Protein AF-A0A920QU19-F1 (afdb_monomer_lite)

Foldseek 3Di:
DVPPPDDDDPVVCCVVVVDVDDDPPVCVVVVVVVVCVVLPPAAPVLSVLVVVLVVVLVPDDPVVNVVSVVVSCVVCCPDPSNVQVVVCVVVVHDGDYDD

pLDDT: mean 95.88, std 5.28, range [55.12, 98.44]

Secondary structure (DSSP, 8-state):
-TTT-----HHHHHHTTSSS----GGGHHHHHHHHHHHHT-S-HHHHHHHHHHHHHHTTS-HHHHHHHHHHHHHHHHHSHHHHHHHHHHHTTS------

Radius of gyration: 18.71 Å; chains: 1; bounding box: 40×22×43 Å

Structure (mmCIF, N/CA/C/O backbone):
data_AF-A0A920QU19-F1
#
_entry.id   AF-A0A920QU19-F1
#
loop_
_atom_site.group_PDB
_atom_site.id
_atom_site.type_symbol
_atom_site.label_atom_id
_atom_site.label_alt_id
_atom_site.label_comp_id
_atom_site.label_asym_id
_atom_site.label_entity_id
_atom_site.label_seq_id
_atom_site.pdbx_PDB_ins_code
_atom_site.Cartn_x
_atom_site.Cartn_y
_atom_site.Cartn_z
_atom_site.occupancy
_atom_site.B_iso_or_equiv
_atom_site.auth_seq_id
_atom_site.auth_comp_id
_atom_site.auth_asym_id
_atom_site.auth_atom_id
_atom_site.pdbx_PDB_model_num
ATOM 1 N N . MET A 1 1 ? 17.105 2.762 -19.230 1.00 79.19 1 MET A N 1
ATOM 2 C CA . MET A 1 1 ? 16.160 3.825 -18.794 1.00 79.19 1 MET A CA 1
ATOM 3 C C . MET A 1 1 ? 16.810 5.183 -18.513 1.00 79.19 1 MET A C 1
ATOM 5 O O . MET A 1 1 ? 16.750 6.006 -19.407 1.00 79.19 1 MET A O 1
ATOM 9 N N . LEU A 1 2 ? 17.416 5.475 -17.348 1.00 93.81 2 LEU A N 1
ATOM 10 C CA . LEU A 1 2 ? 17.791 6.874 -17.028 1.00 93.81 2 LEU A CA 1
ATOM 11 C C . LEU A 1 2 ? 18.989 7.415 -17.832 1.00 93.81 2 LEU A C 1
ATOM 13 O O . LEU A 1 2 ? 18.944 8.541 -18.310 1.00 93.81 2 LEU A O 1
ATOM 17 N N . LEU A 1 3 ? 20.046 6.613 -17.985 1.00 96.31 3 LEU A N 1
ATOM 18 C CA . LEU A 1 3 ? 21.242 7.004 -18.746 1.00 96.31 3 LEU A CA 1
ATOM 19 C C . LEU A 1 3 ? 21.212 6.503 -20.197 1.00 96.31 3 LEU A C 1
ATOM 21 O O . LEU A 1 3 ? 21.754 7.157 -21.079 1.00 96.31 3 LEU A O 1
ATOM 25 N N . THR A 1 4 ? 20.588 5.344 -20.441 1.00 96.31 4 THR A N 1
ATOM 26 C CA . THR A 1 4 ? 20.605 4.657 -21.746 1.00 96.31 4 THR A CA 1
ATOM 27 C C . THR A 1 4 ? 19.347 4.867 -22.586 1.00 96.31 4 THR A C 1
ATOM 29 O O . THR A 1 4 ? 19.377 4.650 -23.788 1.00 96.31 4 THR A O 1
ATOM 32 N N . GLY A 1 5 ? 18.222 5.252 -21.974 1.00 95.25 5 GLY A N 1
ATOM 33 C CA . GLY A 1 5 ? 16.933 5.342 -22.669 1.00 95.25 5 GLY A CA 1
ATOM 34 C C . GLY A 1 5 ? 16.249 4.004 -22.990 1.00 95.25 5 GLY A C 1
ATOM 35 O O . GLY A 1 5 ? 15.114 4.029 -23.449 1.00 95.25 5 GLY A O 1
ATOM 36 N N . ASP A 1 6 ? 16.873 2.853 -22.709 1.00 96.88 6 ASP A N 1
ATOM 37 C CA . ASP A 1 6 ? 16.287 1.543 -23.046 1.00 96.88 6 ASP A CA 1
ATOM 38 C C . ASP A 1 6 ? 14.916 1.331 -22.400 1.00 96.88 6 ASP A C 1
ATOM 40 O O . ASP A 1 6 ? 14.762 1.586 -21.200 1.00 96.88 6 ASP A O 1
ATOM 44 N N . SER A 1 7 ? 13.959 0.823 -23.178 1.00 96.62 7 SER A N 1
ATOM 45 C CA . SER A 1 7 ? 12.647 0.375 -22.707 1.00 96.62 7 SER A CA 1
ATOM 46 C C . SER A 1 7 ? 12.720 -1.002 -22.049 1.00 96.62 7 SER A C 1
ATOM 48 O O . SER A 1 7 ? 13.557 -1.824 -22.414 1.00 96.62 7 SER A O 1
ATOM 50 N N . ILE A 1 8 ? 11.781 -1.278 -21.147 1.00 97.62 8 ILE A N 1
ATOM 51 C CA . ILE A 1 8 ? 11.560 -2.606 -20.568 1.00 97.62 8 ILE A CA 1
ATOM 52 C C . ILE A 1 8 ? 10.157 -3.098 -20.920 1.00 97.62 8 ILE A C 1
ATOM 54 O O . ILE A 1 8 ? 9.242 -2.289 -21.087 1.00 97.62 8 ILE A O 1
ATOM 58 N N . ASP A 1 9 ? 9.990 -4.412 -21.033 1.00 97.75 9 ASP A N 1
ATOM 59 C CA . ASP A 1 9 ? 8.671 -5.022 -21.178 1.00 97.75 9 ASP A CA 1
ATOM 60 C C . ASP A 1 9 ? 7.969 -5.194 -19.816 1.00 97.75 9 ASP A C 1
ATOM 62 O O . ASP A 1 9 ? 8.534 -4.944 -18.746 1.00 97.75 9 ASP A O 1
ATOM 66 N N . ALA A 1 10 ? 6.696 -5.601 -19.852 1.00 98.06 10 ALA A N 1
ATOM 67 C CA . ALA A 1 10 ? 5.879 -5.745 -18.649 1.00 98.06 10 ALA A CA 1
ATOM 68 C C . ALA A 1 10 ? 6.403 -6.843 -17.705 1.00 98.06 10 ALA A C 1
ATOM 70 O O . ALA A 1 10 ? 6.322 -6.694 -16.488 1.00 98.06 10 ALA A O 1
ATOM 71 N N . HIS A 1 11 ? 6.964 -7.927 -18.247 1.00 98.12 11 HIS A N 1
ATOM 72 C CA . HIS A 1 11 ? 7.521 -9.014 -17.441 1.00 98.12 11 HIS A CA 1
ATOM 73 C C . HIS A 1 11 ? 8.773 -8.561 -16.685 1.00 98.12 11 HIS A C 1
ATOM 75 O O . HIS A 1 11 ? 8.855 -8.754 -15.476 1.00 98.12 11 HIS A O 1
ATOM 81 N N . THR A 1 12 ? 9.674 -7.839 -17.350 1.00 98.25 12 THR A N 1
ATOM 82 C CA . THR A 1 12 ? 10.840 -7.217 -16.712 1.00 98.25 12 THR A CA 1
ATOM 83 C C . THR A 1 12 ? 10.414 -6.227 -15.623 1.00 98.25 12 THR A C 1
ATOM 85 O O . THR A 1 12 ? 10.970 -6.228 -14.527 1.00 98.25 12 THR A O 1
ATOM 88 N N . ALA A 1 13 ? 9.390 -5.402 -15.880 1.00 98.12 13 ALA A N 1
ATOM 89 C CA . ALA A 1 13 ? 8.867 -4.461 -14.886 1.00 98.12 13 ALA A CA 1
ATOM 90 C C . ALA A 1 13 ? 8.281 -5.160 -13.644 1.00 98.12 13 ALA A C 1
ATOM 92 O O . ALA A 1 13 ? 8.411 -4.643 -12.532 1.00 98.12 13 ALA A O 1
ATOM 93 N N . LEU A 1 14 ? 7.642 -6.322 -13.819 1.00 98.31 14 LEU A N 1
ATOM 94 C CA . LEU A 1 14 ? 7.155 -7.149 -12.715 1.00 98.31 14 LEU A CA 1
ATOM 95 C C . LEU A 1 14 ? 8.316 -7.725 -11.902 1.00 98.31 14 LEU A C 1
ATOM 97 O O . LEU A 1 14 ? 8.311 -7.603 -10.678 1.00 98.31 14 LEU A O 1
ATOM 101 N N . ASP A 1 15 ? 9.317 -8.293 -12.572 1.00 98.25 15 ASP A N 1
ATOM 102 C CA . ASP A 1 15 ? 10.482 -8.902 -11.921 1.00 98.25 15 ASP A CA 1
ATOM 103 C C . ASP A 1 15 ? 11.282 -7.881 -11.100 1.00 98.25 15 ASP A C 1
ATOM 105 O O . ASP A 1 15 ? 11.826 -8.205 -10.045 1.00 98.25 15 ASP A O 1
ATOM 109 N N . TRP A 1 16 ? 11.319 -6.621 -11.543 1.00 97.56 16 TRP A N 1
ATOM 110 C CA . TRP A 1 16 ? 11.964 -5.523 -10.815 1.00 97.56 16 TRP A CA 1
ATOM 111 C C . TRP A 1 16 ? 11.093 -4.923 -9.701 1.00 97.56 16 TRP A C 1
ATOM 113 O O . TRP A 1 16 ? 11.553 -4.048 -8.968 1.00 97.56 16 TRP A O 1
ATOM 123 N N . GLY A 1 17 ? 9.837 -5.358 -9.570 1.00 97.38 17 GLY A N 1
ATOM 124 C CA . GLY A 1 17 ? 8.896 -4.854 -8.569 1.00 97.38 17 GLY A CA 1
ATOM 125 C C . GLY A 1 17 ? 8.298 -3.478 -8.883 1.00 97.38 17 GLY A C 1
ATOM 126 O O . GLY A 1 17 ? 7.727 -2.850 -7.993 1.00 97.38 17 GLY A O 1
ATOM 127 N N . LEU A 1 18 ? 8.400 -3.000 -10.129 1.00 97.62 18 LEU A N 1
ATOM 128 C CA . LEU A 1 18 ? 7.815 -1.724 -10.558 1.00 97.62 18 LEU A CA 1
ATOM 129 C C . LEU A 1 18 ? 6.287 -1.811 -10.702 1.00 97.62 18 LEU A C 1
ATOM 131 O O . LEU A 1 18 ? 5.579 -0.839 -10.443 1.00 97.62 18 LEU A O 1
ATOM 135 N N . ILE A 1 19 ? 5.778 -2.978 -11.104 1.00 97.38 19 ILE A N 1
ATOM 136 C CA . ILE A 1 19 ? 4.343 -3.273 -11.201 1.00 97.38 19 ILE A CA 1
ATOM 137 C C . ILE A 1 19 ? 4.004 -4.544 -10.422 1.00 97.38 19 ILE A C 1
ATOM 139 O O . ILE A 1 19 ? 4.851 -5.402 -10.201 1.00 97.38 19 ILE A O 1
ATOM 143 N N . ASN A 1 20 ? 2.746 -4.685 -9.999 1.00 96.06 20 ASN A N 1
ATOM 144 C CA . ASN A 1 20 ? 2.336 -5.797 -9.133 1.00 96.06 20 ASN A CA 1
ATOM 145 C C . ASN A 1 20 ? 1.903 -7.067 -9.886 1.00 96.06 20 ASN A C 1
ATOM 147 O O . ASN A 1 20 ? 1.811 -8.128 -9.266 1.00 96.06 20 ASN A O 1
ATOM 151 N N . ARG A 1 21 ? 1.544 -6.965 -11.174 1.00 96.88 21 ARG A N 1
ATOM 152 C CA . ARG A 1 21 ? 1.019 -8.082 -11.978 1.00 96.88 21 ARG A CA 1
ATOM 153 C C . ARG A 1 21 ? 1.083 -7.776 -13.478 1.00 96.88 21 ARG A C 1
ATOM 155 O O . ARG A 1 21 ? 0.921 -6.624 -13.865 1.00 96.88 21 ARG A O 1
ATOM 162 N N . VAL A 1 22 ? 1.235 -8.819 -14.294 1.00 98.25 22 VAL A N 1
ATOM 163 C CA . VAL A 1 22 ? 1.088 -8.786 -15.760 1.00 98.25 22 VAL A CA 1
ATOM 164 C C . VAL A 1 22 ? -0.067 -9.700 -16.151 1.00 98.25 22 VAL A C 1
ATOM 166 O O . VAL A 1 22 ? -0.123 -10.839 -15.689 1.00 98.25 22 VAL A O 1
ATOM 169 N N . VAL A 1 23 ? -0.986 -9.197 -16.973 1.00 98.25 23 VAL A N 1
ATOM 170 C CA . VAL A 1 23 ? -2.164 -9.916 -17.488 1.00 98.25 23 VAL A CA 1
ATOM 171 C C . VAL A 1 23 ? -2.395 -9.546 -18.957 1.00 98.25 23 VAL A C 1
ATOM 173 O O . VAL A 1 23 ? -1.820 -8.550 -19.406 1.00 98.25 23 VAL A O 1
ATOM 176 N N . PRO A 1 24 ? -3.205 -10.309 -19.719 1.00 98.38 24 PRO A N 1
ATOM 177 C CA . PRO A 1 24 ? -3.639 -9.884 -21.047 1.00 98.38 24 PRO A CA 1
ATOM 178 C C . PRO A 1 24 ? -4.275 -8.491 -21.010 1.00 98.38 24 PRO A C 1
ATOM 180 O O . PRO A 1 24 ? -4.954 -8.137 -20.047 1.00 98.38 24 PRO A O 1
ATOM 183 N N . ASP A 1 25 ? -4.088 -7.712 -22.076 1.00 97.75 25 ASP A N 1
ATOM 184 C CA . ASP A 1 25 ? -4.579 -6.329 -22.159 1.00 97.75 25 ASP A CA 1
ATOM 185 C C . ASP A 1 25 ? -6.097 -6.222 -21.907 1.00 97.75 25 ASP A C 1
ATOM 187 O O . ASP A 1 25 ? -6.558 -5.348 -21.169 1.00 97.75 25 ASP A O 1
ATOM 191 N N . SER A 1 26 ? -6.867 -7.199 -22.403 1.00 98.44 26 SER A N 1
ATOM 192 C CA . SER A 1 26 ? -8.317 -7.308 -22.184 1.00 98.44 26 SER A CA 1
ATOM 193 C C . SER A 1 26 ? -8.726 -7.398 -20.711 1.00 98.44 26 SER A C 1
ATOM 195 O O . SER A 1 26 ? -9.851 -7.038 -20.360 1.00 98.44 26 SER A O 1
ATOM 197 N N . ASP A 1 27 ? -7.822 -7.853 -19.842 1.00 98.44 27 ASP A N 1
ATOM 198 C CA . ASP A 1 27 ? -8.129 -8.223 -18.461 1.00 98.44 27 ASP A CA 1
ATOM 199 C C . ASP A 1 27 ? -7.662 -7.160 -17.457 1.00 98.44 27 ASP A C 1
ATOM 201 O O . ASP A 1 27 ? -8.063 -7.195 -16.291 1.00 98.44 27 ASP A O 1
ATOM 205 N N . VAL A 1 28 ? -6.878 -6.164 -17.895 1.00 97.81 28 VAL A N 1
ATOM 206 C CA . VAL A 1 28 ? -6.292 -5.115 -17.035 1.00 97.81 28 VAL A CA 1
ATOM 207 C C . VAL A 1 28 ? -7.349 -4.436 -16.167 1.00 97.81 28 VAL A C 1
ATOM 209 O O . VAL A 1 28 ? -7.143 -4.237 -14.968 1.00 97.81 28 VAL A O 1
ATOM 212 N N . SER A 1 29 ? -8.510 -4.114 -16.741 1.00 98.25 29 SER A N 1
ATOM 213 C CA . SER A 1 29 ? -9.601 -3.462 -16.007 1.00 98.25 29 SER A CA 1
ATOM 214 C C . SER A 1 29 ? -10.218 -4.374 -14.942 1.00 98.25 29 SER A C 1
ATOM 216 O O . SER A 1 29 ? -10.494 -3.928 -13.825 1.00 98.25 29 SER A O 1
ATOM 218 N N . ALA A 1 30 ? -10.426 -5.653 -15.264 1.00 98.38 30 ALA A N 1
ATOM 219 C CA . ALA A 1 30 ? -10.996 -6.623 -14.333 1.00 98.38 30 ALA A CA 1
ATOM 220 C C . ALA A 1 30 ? -10.038 -6.895 -13.165 1.00 98.38 30 ALA A C 1
ATOM 222 O O . ALA A 1 30 ? -10.440 -6.853 -12.001 1.00 98.38 30 ALA A O 1
ATOM 223 N N . GLU A 1 31 ? -8.758 -7.081 -13.468 1.00 98.12 31 GLU A N 1
ATOM 224 C CA . GLU A 1 31 ? -7.707 -7.373 -12.493 1.00 98.12 31 GLU A CA 1
ATOM 225 C C . GLU A 1 31 ? -7.396 -6.177 -11.593 1.00 98.12 31 GLU A C 1
ATOM 227 O O . GLU A 1 31 ? -7.240 -6.330 -10.378 1.00 98.12 31 GLU A O 1
ATOM 232 N N . THR A 1 32 ? -7.404 -4.965 -12.155 1.00 97.88 32 THR A N 1
ATOM 233 C CA . THR A 1 32 ? -7.295 -3.724 -11.377 1.00 97.88 32 THR A CA 1
ATOM 234 C C . THR A 1 32 ? -8.458 -3.596 -10.400 1.00 97.88 32 THR A C 1
ATOM 236 O O . THR A 1 32 ? -8.249 -3.307 -9.220 1.00 97.88 32 THR A O 1
ATOM 239 N N . ARG A 1 33 ? -9.692 -3.866 -10.843 1.00 98.25 33 ARG A N 1
ATOM 240 C CA . ARG A 1 33 ? -10.864 -3.823 -9.961 1.00 98.25 33 ARG A CA 1
ATOM 241 C C . ARG A 1 33 ? -10.791 -4.885 -8.865 1.00 98.25 33 ARG A C 1
ATOM 243 O O . ARG A 1 33 ? -11.008 -4.549 -7.706 1.00 98.25 33 ARG A O 1
ATOM 250 N N . ALA A 1 34 ? -10.386 -6.112 -9.185 1.00 98.00 34 ALA A N 1
ATOM 251 C CA . ALA A 1 34 ? -10.178 -7.168 -8.193 1.00 98.00 34 ALA A CA 1
ATOM 252 C C . ALA A 1 34 ? -9.061 -6.827 -7.184 1.00 98.00 34 ALA A C 1
ATOM 254 O O . ALA A 1 34 ? -9.122 -7.201 -6.008 1.00 98.00 34 ALA A O 1
ATOM 255 N N . LEU A 1 35 ? -8.012 -6.113 -7.607 1.00 97.19 35 LEU A N 1
ATOM 256 C CA . LEU A 1 35 ? -7.003 -5.574 -6.695 1.00 97.19 35 LEU A CA 1
ATOM 257 C C . LEU A 1 35 ? -7.607 -4.517 -5.770 1.00 97.19 35 LEU A C 1
ATOM 259 O O . LEU A 1 35 ? -7.432 -4.624 -4.558 1.00 97.19 35 LEU A O 1
ATOM 263 N N . LEU A 1 36 ? -8.331 -3.540 -6.318 1.00 96.56 36 LEU A N 1
ATOM 264 C CA . LEU A 1 36 ? -8.956 -2.472 -5.540 1.00 96.56 36 LEU A CA 1
ATOM 265 C C . LEU A 1 36 ? -9.956 -3.028 -4.531 1.00 96.56 36 LEU A C 1
ATOM 267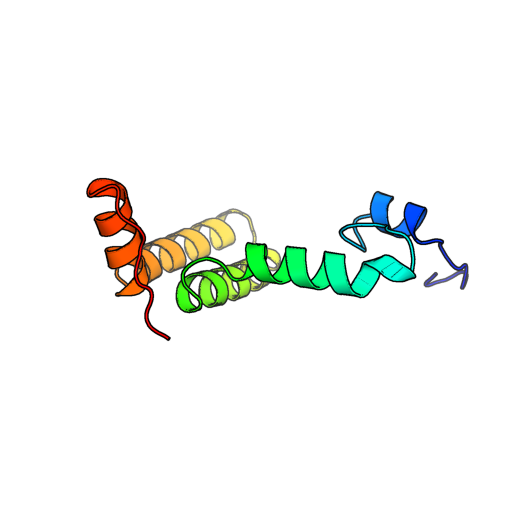 O O . LEU A 1 36 ? -9.857 -2.688 -3.359 1.00 96.56 36 LEU A O 1
ATOM 271 N N . GLU A 1 37 ? -10.839 -3.938 -4.945 1.00 96.25 37 GLU A 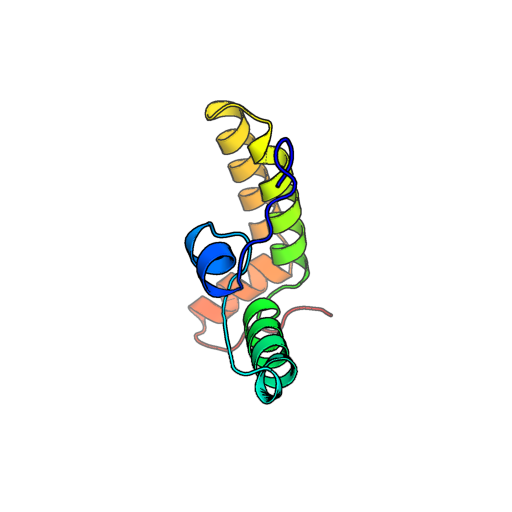N 1
ATOM 272 C CA . GLU A 1 37 ? -11.803 -4.604 -4.064 1.00 96.25 37 GLU A CA 1
ATOM 273 C C . GLU A 1 37 ? -11.118 -5.258 -2.865 1.00 96.25 37 GLU A C 1
ATOM 275 O O . GLU A 1 37 ? -11.620 -5.151 -1.754 1.00 96.25 37 GLU A O 1
ATOM 280 N N . ARG A 1 38 ? -9.954 -5.898 -3.050 1.00 95.44 38 ARG A N 1
ATOM 281 C CA . ARG A 1 38 ? -9.176 -6.489 -1.947 1.00 95.44 38 ARG A CA 1
ATOM 282 C C . ARG A 1 38 ? -8.449 -5.435 -1.117 1.00 95.44 38 ARG A C 1
ATOM 284 O O . ARG A 1 38 ? -8.429 -5.542 0.111 1.00 95.44 38 ARG A O 1
ATOM 291 N N . ALA A 1 39 ? -7.834 -4.457 -1.777 1.00 94.12 39 ALA A N 1
ATOM 292 C CA . ALA A 1 39 ? -6.997 -3.434 -1.161 1.00 94.12 39 ALA A CA 1
ATOM 293 C C . ALA A 1 39 ? -7.808 -2.453 -0.308 1.00 94.12 39 ALA A C 1
ATOM 295 O O . ALA A 1 39 ? -7.290 -1.957 0.692 1.00 94.12 39 ALA A O 1
ATOM 296 N N . THR A 1 40 ? -9.074 -2.209 -0.652 1.00 92.88 40 THR A N 1
ATOM 297 C CA . THR A 1 40 ? -9.967 -1.293 0.070 1.00 92.88 40 THR A CA 1
ATOM 298 C C . THR A 1 40 ? -10.791 -1.968 1.164 1.00 92.88 40 THR A C 1
ATOM 300 O O . THR A 1 40 ? -11.423 -1.256 1.936 1.00 92.88 40 THR A O 1
ATOM 303 N N . ARG A 1 41 ? -10.741 -3.302 1.325 1.00 92.19 41 ARG A N 1
ATOM 304 C CA . ARG A 1 41 ? -11.395 -3.975 2.468 1.00 92.19 41 ARG A CA 1
ATOM 305 C C . ARG A 1 41 ? -10.810 -3.506 3.790 1.00 92.19 41 ARG A C 1
ATOM 307 O O . ARG A 1 41 ? -9.589 -3.534 3.957 1.00 92.19 41 ARG A O 1
ATOM 314 N N . GLY A 1 42 ? -11.673 -3.208 4.749 1.00 92.44 42 GLY A N 1
ATOM 315 C CA . GLY A 1 42 ? -11.279 -2.780 6.085 1.00 92.44 42 GLY A CA 1
ATOM 316 C C . GLY A 1 42 ? -11.410 -1.273 6.280 1.00 92.44 42 GLY A C 1
ATOM 317 O O . GLY A 1 42 ? -11.954 -0.574 5.430 1.00 92.44 42 GLY A O 1
ATOM 318 N N . SER A 1 43 ? -10.876 -0.778 7.393 1.00 94.81 43 SER A N 1
ATOM 319 C CA . SER A 1 43 ? -10.900 0.645 7.721 1.00 94.81 43 SER A CA 1
ATOM 320 C C . SER A 1 43 ? -10.136 1.493 6.696 1.00 94.81 43 SER A C 1
ATOM 322 O O . SER A 1 43 ? -8.937 1.289 6.454 1.00 94.81 43 SER A O 1
ATOM 324 N N . ARG A 1 44 ? -10.820 2.498 6.132 1.00 94.69 44 ARG A N 1
ATOM 325 C CA . ARG A 1 44 ? -10.191 3.556 5.326 1.00 94.69 44 ARG A CA 1
ATOM 326 C C . ARG A 1 44 ? -9.206 4.360 6.174 1.00 94.69 44 ARG A C 1
ATOM 328 O O . ARG A 1 44 ? -8.105 4.647 5.703 1.00 94.69 44 ARG A O 1
ATOM 335 N N . TYR A 1 45 ? -9.588 4.688 7.409 1.00 94.31 45 TYR A N 1
ATOM 336 C CA . TYR A 1 45 ? -8.769 5.449 8.349 1.00 94.31 45 TYR A CA 1
ATOM 337 C C . TYR A 1 45 ? -7.449 4.728 8.662 1.00 94.31 45 TYR A C 1
ATOM 339 O O . TYR A 1 45 ? -6.377 5.291 8.429 1.00 94.31 45 TYR A O 1
ATOM 347 N N . SER A 1 46 ? -7.499 3.456 9.079 1.00 93.69 46 SER A N 1
ATOM 348 C CA . SER A 1 46 ? -6.301 2.671 9.407 1.00 93.69 46 SER A CA 1
ATOM 349 C C . SER A 1 46 ? -5.370 2.517 8.204 1.00 93.69 46 SER A C 1
ATOM 351 O O . SER A 1 46 ? -4.158 2.667 8.344 1.00 93.69 46 SER A O 1
ATOM 353 N N . LYS A 1 47 ? -5.909 2.282 6.998 1.00 94.81 47 LYS A N 1
ATOM 354 C CA . LYS A 1 47 ? -5.093 2.225 5.770 1.00 94.81 47 LYS A CA 1
ATOM 355 C C . LYS A 1 47 ? -4.442 3.565 5.445 1.00 94.81 47 LYS A C 1
ATOM 357 O O . LYS A 1 47 ? -3.282 3.588 5.042 1.00 94.81 47 LYS A O 1
ATOM 362 N N . GLY A 1 48 ? -5.175 4.667 5.607 1.00 95.62 48 GLY A N 1
ATOM 363 C CA . GLY A 1 48 ? -4.656 6.017 5.395 1.00 95.62 48 GLY A CA 1
ATOM 364 C C . GLY A 1 48 ? -3.483 6.323 6.324 1.00 95.62 48 GLY A C 1
ATOM 365 O O . GLY A 1 48 ? -2.405 6.681 5.849 1.00 95.62 48 GLY A O 1
ATOM 366 N N . LYS A 1 49 ? -3.665 6.093 7.630 1.00 96.31 49 LYS A N 1
ATOM 367 C CA . LYS A 1 49 ? -2.615 6.261 8.647 1.00 96.31 49 LYS A CA 1
ATOM 368 C C . LYS A 1 49 ? -1.416 5.350 8.381 1.00 96.31 49 LYS A C 1
ATOM 370 O O . LYS A 1 49 ? -0.287 5.828 8.376 1.00 96.31 49 LYS A O 1
ATOM 375 N N . GLY A 1 50 ? -1.655 4.075 8.071 1.00 96.06 50 GLY A N 1
ATOM 376 C CA . GLY A 1 50 ? -0.597 3.118 7.741 1.00 96.06 50 GLY A CA 1
ATOM 377 C C . GLY A 1 50 ? 0.216 3.527 6.511 1.00 96.06 50 GLY A C 1
ATOM 378 O O . GLY A 1 50 ? 1.440 3.488 6.547 1.00 96.06 50 GLY A O 1
ATOM 379 N N . LYS A 1 51 ? -0.437 3.998 5.438 1.00 96.81 51 LYS A N 1
ATOM 380 C CA . LYS A 1 51 ? 0.258 4.482 4.233 1.00 96.81 51 LYS A CA 1
ATOM 381 C C . LYS A 1 51 ? 1.108 5.722 4.523 1.00 96.81 51 LYS A C 1
ATOM 383 O O . LYS A 1 51 ? 2.226 5.809 4.032 1.00 96.81 51 LYS A O 1
ATOM 388 N N . GLN A 1 52 ? 0.607 6.669 5.316 1.00 97.62 52 GLN A N 1
ATOM 389 C CA . GLN A 1 52 ? 1.381 7.851 5.719 1.00 97.62 52 GLN A CA 1
ATOM 390 C C . GLN A 1 52 ? 2.599 7.469 6.570 1.00 97.62 52 GLN A C 1
ATOM 392 O O . GLN A 1 52 ? 3.695 7.969 6.327 1.00 97.62 52 GLN A O 1
ATOM 397 N N . ALA A 1 53 ? 2.415 6.557 7.528 1.00 97.38 53 ALA A N 1
ATOM 398 C CA . ALA A 1 53 ? 3.495 6.048 8.366 1.00 97.38 53 ALA A CA 1
ATOM 399 C C . ALA A 1 53 ? 4.556 5.308 7.542 1.00 97.38 53 ALA A C 1
ATOM 401 O O . ALA A 1 53 ? 5.740 5.538 7.763 1.00 97.38 53 ALA A O 1
ATOM 402 N N . LEU A 1 54 ? 4.134 4.501 6.557 1.00 96.31 54 LEU A N 1
ATOM 403 C CA . LEU A 1 54 ? 5.018 3.804 5.619 1.00 96.31 54 LEU A CA 1
ATOM 404 C C . LEU A 1 54 ? 5.989 4.772 4.941 1.00 96.31 54 LEU A C 1
ATOM 406 O O . LEU A 1 54 ? 7.199 4.627 5.065 1.00 96.31 54 LEU A O 1
ATOM 410 N N . TYR A 1 55 ? 5.459 5.797 4.270 1.00 97.50 55 TYR A N 1
ATOM 411 C CA . TYR A 1 55 ? 6.313 6.757 3.570 1.00 97.50 55 TYR A CA 1
ATOM 412 C C . TYR A 1 55 ? 7.219 7.535 4.519 1.00 97.50 55 TYR A C 1
ATOM 414 O O . TYR A 1 55 ? 8.379 7.747 4.198 1.00 97.50 55 TYR A O 1
ATOM 422 N N . ARG A 1 56 ? 6.722 7.926 5.698 1.00 97.19 56 ARG A N 1
ATOM 423 C CA . ARG A 1 56 ? 7.532 8.679 6.658 1.00 97.19 56 ARG A CA 1
ATOM 424 C C . ARG A 1 56 ? 8.645 7.834 7.277 1.00 97.19 56 ARG A C 1
ATOM 426 O O . ARG A 1 56 ? 9.729 8.358 7.498 1.00 97.19 56 ARG A O 1
ATOM 433 N N . HIS A 1 57 ? 8.403 6.556 7.571 1.00 95.50 57 HIS A N 1
ATOM 434 C CA . HIS A 1 57 ? 9.425 5.717 8.198 1.00 95.50 57 HIS A CA 1
ATOM 435 C C . HIS A 1 57 ? 10.561 5.351 7.235 1.00 95.50 57 HIS A C 1
ATOM 437 O O . HIS A 1 57 ?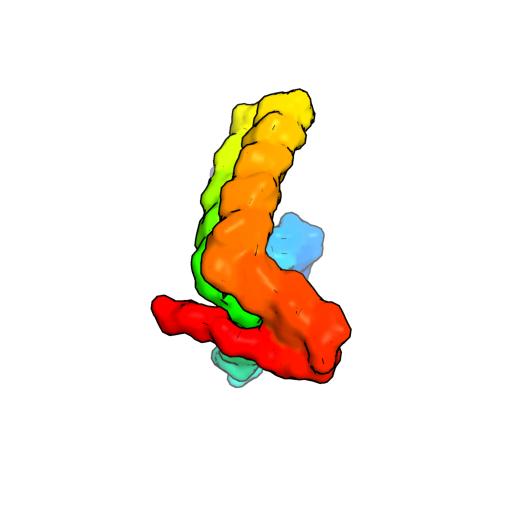 11.625 4.958 7.696 1.00 95.50 57 HIS A O 1
ATOM 443 N N . MET A 1 58 ? 10.346 5.427 5.912 1.00 96.19 58 MET A N 1
ATOM 444 C CA . MET A 1 58 ? 11.384 5.136 4.911 1.00 96.19 58 MET A CA 1
ATOM 445 C C . MET A 1 58 ? 12.543 6.141 4.953 1.00 96.19 58 MET A C 1
ATOM 447 O O . MET A 1 58 ? 13.645 5.797 4.534 1.00 96.19 58 MET A O 1
ATOM 451 N N . ASP A 1 59 ? 12.302 7.339 5.490 1.00 96.94 59 ASP A N 1
ATOM 452 C CA . ASP A 1 59 ? 13.300 8.402 5.644 1.00 96.94 59 ASP A CA 1
ATOM 453 C C . ASP A 1 59 ? 13.993 8.387 7.023 1.00 96.94 59 ASP A C 1
ATOM 455 O O . ASP A 1 59 ? 14.805 9.265 7.320 1.00 96.94 59 ASP A O 1
ATOM 459 N N . LEU A 1 60 ? 13.657 7.426 7.893 1.00 97.69 60 LEU A N 1
ATOM 460 C CA . LEU A 1 60 ? 14.180 7.325 9.257 1.00 97.69 60 LEU A CA 1
ATOM 461 C C . LEU A 1 60 ? 15.193 6.186 9.392 1.00 97.69 60 LEU A C 1
ATOM 463 O O . LEU A 1 60 ? 15.200 5.228 8.618 1.00 97.69 60 LEU A O 1
ATOM 467 N N . ASP A 1 61 ? 16.034 6.277 10.422 1.00 98.19 61 ASP A N 1
ATOM 468 C CA . ASP A 1 61 ? 16.804 5.126 10.875 1.00 98.19 61 ASP A CA 1
ATOM 469 C C . ASP A 1 61 ? 15.894 4.094 11.561 1.00 98.19 61 ASP A C 1
ATOM 471 O O . ASP A 1 61 ? 14.720 4.341 11.848 1.00 98.19 61 ASP A O 1
ATOM 475 N N . THR A 1 62 ? 16.431 2.903 11.822 1.00 97.69 62 THR A N 1
ATOM 476 C CA . THR A 1 62 ? 15.651 1.802 12.398 1.00 97.69 62 THR A CA 1
ATOM 477 C C . THR A 1 62 ? 14.985 2.193 13.718 1.00 97.69 62 THR A C 1
ATOM 479 O O . THR A 1 62 ? 13.825 1.851 13.928 1.00 97.69 62 THR A O 1
ATOM 482 N N . ALA A 1 63 ? 15.689 2.912 14.599 1.00 98.12 63 ALA A N 1
ATOM 483 C CA . ALA A 1 63 ? 15.152 3.313 15.896 1.00 98.12 63 ALA A CA 1
ATOM 484 C C . ALA A 1 63 ? 13.974 4.287 15.736 1.00 98.12 63 ALA A C 1
ATOM 486 O O . ALA A 1 63 ? 12.878 3.999 16.216 1.00 98.12 63 ALA A O 1
ATOM 487 N N . GLY A 1 64 ? 14.151 5.367 14.968 1.00 98.19 64 GLY A N 1
ATOM 488 C CA . GLY A 1 64 ? 13.087 6.336 14.712 1.00 98.19 64 GLY A CA 1
ATOM 489 C C . GLY A 1 64 ? 11.903 5.743 13.945 1.00 98.19 64 GLY A C 1
ATOM 490 O O . GLY A 1 64 ? 10.756 6.121 14.187 1.00 98.19 64 GLY A O 1
ATOM 491 N N . ALA A 1 65 ? 12.149 4.781 13.051 1.00 98.00 65 ALA A N 1
ATOM 492 C CA . ALA A 1 65 ? 11.090 4.046 12.366 1.00 98.00 65 ALA A CA 1
ATOM 493 C C . ALA A 1 65 ? 10.233 3.224 13.345 1.00 98.00 65 ALA A C 1
ATOM 495 O O . ALA A 1 65 ? 9.006 3.220 13.215 1.00 98.00 65 ALA A O 1
ATOM 496 N N . TYR A 1 66 ? 10.847 2.562 14.333 1.00 97.62 66 TYR A N 1
ATOM 497 C CA . TYR A 1 66 ? 10.119 1.820 15.369 1.00 97.62 66 TYR A CA 1
ATOM 498 C C . TYR A 1 66 ? 9.362 2.734 16.332 1.00 97.62 66 TYR A C 1
ATOM 500 O O . TYR A 1 66 ? 8.221 2.413 16.673 1.00 97.62 66 TYR A O 1
ATOM 508 N N . ASP A 1 67 ? 9.944 3.868 16.724 1.00 98.12 67 ASP A N 1
ATOM 509 C CA . ASP A 1 67 ? 9.261 4.863 17.560 1.00 98.12 67 ASP A CA 1
ATOM 510 C C . ASP A 1 67 ? 7.996 5.372 16.850 1.00 98.12 67 ASP A C 1
ATOM 512 O O . ASP A 1 67 ? 6.887 5.268 17.377 1.00 98.12 67 ASP A O 1
ATOM 516 N N . LEU A 1 68 ? 8.132 5.798 15.586 1.00 98.06 68 LEU A N 1
ATOM 517 C CA . LEU A 1 68 ? 7.004 6.238 14.763 1.00 98.06 68 LEU A CA 1
ATOM 518 C C . LEU A 1 68 ? 5.942 5.143 14.594 1.00 98.06 68 LEU A C 1
ATOM 520 O O . LEU A 1 68 ? 4.744 5.420 14.690 1.00 98.06 68 LEU A O 1
ATOM 524 N N . ALA A 1 69 ? 6.357 3.908 14.300 1.00 96.81 69 ALA A N 1
ATOM 525 C CA . ALA A 1 69 ? 5.430 2.797 14.112 1.00 96.81 69 ALA A CA 1
ATOM 526 C C . ALA A 1 69 ? 4.648 2.496 15.397 1.00 96.81 69 ALA A C 1
ATOM 528 O O . ALA A 1 69 ? 3.435 2.288 15.334 1.00 96.81 69 ALA A O 1
ATOM 529 N N . THR A 1 70 ? 5.318 2.526 16.552 1.00 97.62 70 THR A N 1
ATOM 530 C CA . THR A 1 70 ? 4.703 2.295 17.865 1.00 97.62 70 THR A CA 1
ATOM 531 C C . THR A 1 70 ? 3.649 3.353 18.170 1.00 97.62 70 THR A C 1
ATOM 533 O O . THR A 1 70 ? 2.520 2.998 18.512 1.00 97.62 70 THR A O 1
ATOM 536 N N . ASP A 1 71 ? 3.968 4.631 17.961 1.00 97.44 71 ASP A N 1
ATOM 537 C CA . ASP A 1 71 ? 3.030 5.737 18.182 1.00 97.44 71 ASP A CA 1
ATOM 538 C C . ASP A 1 71 ? 1.795 5.625 17.282 1.00 97.44 71 ASP A C 1
ATOM 540 O O . ASP A 1 71 ? 0.657 5.727 17.747 1.00 97.44 71 ASP A O 1
ATOM 544 N N . VAL A 1 72 ? 1.997 5.351 15.988 1.00 97.56 72 VAL A N 1
ATOM 545 C CA . VAL A 1 72 ? 0.891 5.198 15.031 1.00 97.56 72 VAL A CA 1
ATOM 546 C C . VAL A 1 72 ? 0.031 3.983 15.376 1.00 97.56 72 VAL A C 1
ATOM 548 O O . VAL A 1 72 ? -1.197 4.059 15.285 1.00 97.56 72 VAL A O 1
ATOM 551 N N . MET A 1 73 ? 0.633 2.863 15.780 1.00 95.62 73 MET A N 1
ATOM 552 C CA . MET A 1 73 ? -0.108 1.678 16.221 1.00 95.62 73 MET A CA 1
ATOM 553 C C . MET A 1 73 ? -0.915 1.962 17.490 1.00 95.62 73 MET A C 1
ATOM 555 O O . MET A 1 73 ? -2.097 1.618 17.541 1.00 95.62 73 MET A O 1
ATOM 559 N N . ALA A 1 74 ? -0.320 2.627 18.482 1.00 96.75 74 ALA A N 1
ATOM 560 C CA . ALA A 1 74 ? -1.006 3.010 19.711 1.00 96.75 74 ALA A CA 1
ATOM 561 C C . ALA A 1 74 ? -2.205 3.921 19.407 1.00 96.75 74 ALA A C 1
ATOM 563 O O . ALA A 1 74 ? -3.327 3.591 19.791 1.00 96.75 74 ALA A O 1
ATOM 564 N N . GLU A 1 75 ? -2.010 4.993 18.634 1.00 96.00 75 GLU A N 1
ATOM 565 C CA . GLU A 1 75 ? -3.077 5.917 18.225 1.00 96.00 75 GLU A CA 1
ATOM 566 C C . GLU A 1 75 ? -4.196 5.192 17.461 1.00 96.00 75 GLU A C 1
ATOM 568 O O . GLU A 1 75 ? -5.373 5.290 17.812 1.00 96.00 75 GLU A O 1
ATOM 573 N N . THR A 1 76 ? -3.844 4.421 16.427 1.00 95.62 76 THR A N 1
ATOM 574 C CA . THR A 1 76 ? -4.841 3.743 15.585 1.00 95.62 76 THR A CA 1
ATOM 575 C C . THR A 1 76 ? -5.601 2.656 16.338 1.00 95.62 76 THR A C 1
ATOM 577 O O . THR A 1 76 ? -6.789 2.474 16.067 1.00 95.62 76 THR A O 1
ATOM 580 N N . SER A 1 77 ? -4.985 1.996 17.326 1.00 95.31 77 SER A N 1
ATOM 581 C CA . SER A 1 77 ? -5.669 1.021 18.187 1.00 95.31 77 SER A CA 1
ATOM 582 C C . SER A 1 77 ? -6.794 1.643 19.016 1.00 95.31 77 SER A C 1
ATOM 584 O O . SER A 1 77 ? -7.793 0.978 19.275 1.00 95.31 77 SER A O 1
ATOM 586 N N . GLN A 1 78 ? -6.664 2.917 19.401 1.00 96.25 78 GLN A N 1
ATOM 587 C CA . GLN A 1 78 ? -7.659 3.636 20.204 1.00 96.25 78 GLN A CA 1
ATOM 588 C C . GLN A 1 78 ? -8.734 4.326 19.350 1.00 96.25 78 GLN A C 1
ATOM 590 O O . GLN A 1 78 ? -9.696 4.870 19.886 1.00 96.25 78 GLN A O 1
ATOM 595 N N . SER A 1 79 ? -8.592 4.314 18.021 1.00 95.88 79 SER A N 1
ATOM 596 C CA . SER A 1 79 ? -9.603 4.862 17.113 1.00 95.88 79 SER A CA 1
ATOM 597 C C . SER A 1 79 ? -10.888 4.027 17.116 1.00 95.88 79 SER A C 1
ATOM 599 O O . SER A 1 79 ? -10.859 2.838 17.431 1.00 95.88 79 SER A O 1
ATOM 601 N N . MET A 1 80 ? -12.012 4.627 16.702 1.00 95.75 80 MET A N 1
ATOM 602 C CA . MET A 1 80 ? -13.293 3.915 16.568 1.00 95.75 80 MET A CA 1
ATOM 603 C C . MET A 1 80 ? -13.159 2.671 15.680 1.00 95.75 80 MET A C 1
ATOM 605 O O . MET A 1 80 ? -13.565 1.583 16.077 1.00 95.75 80 MET A O 1
ATOM 609 N N . ASP A 1 81 ? -12.510 2.815 14.523 1.00 96.19 81 ASP A N 1
ATOM 610 C CA . ASP A 1 81 ? -12.260 1.710 13.598 1.00 96.19 81 ASP A CA 1
ATOM 611 C C . ASP A 1 81 ? -11.311 0.653 14.190 1.00 96.19 81 ASP A C 1
ATOM 613 O O . ASP A 1 81 ? -11.485 -0.541 13.952 1.00 96.19 81 ASP A O 1
ATOM 617 N N . GLY A 1 82 ? -10.312 1.068 14.975 1.00 95.94 82 GLY A N 1
ATOM 618 C CA . GLY A 1 82 ? -9.407 0.153 15.675 1.00 95.94 82 GLY A CA 1
ATOM 619 C C . GLY A 1 82 ? -10.134 -0.691 16.721 1.00 95.94 82 GLY A C 1
ATOM 620 O O . GLY A 1 82 ? -9.994 -1.914 16.737 1.00 95.94 82 GLY A O 1
ATOM 621 N N . GLN A 1 83 ? -10.964 -0.050 17.545 1.00 97.25 83 GLN A N 1
ATOM 622 C CA . GLN A 1 83 ? -11.798 -0.729 18.538 1.00 97.25 83 GLN A CA 1
ATOM 623 C C . GLN A 1 83 ? -12.810 -1.667 17.877 1.00 97.25 83 GLN A C 1
ATOM 625 O O . GLN A 1 83 ? -12.949 -2.812 18.297 1.00 97.25 83 GLN A O 1
ATOM 630 N N . GLU A 1 84 ? -13.459 -1.236 16.796 1.00 96.88 84 GLU A N 1
ATOM 631 C CA . GLU A 1 84 ? -14.390 -2.069 16.035 1.00 96.88 84 GLU A CA 1
ATOM 632 C C . GLU A 1 84 ? -13.708 -3.298 15.417 1.00 96.88 84 GLU A C 1
ATOM 634 O O . GLU A 1 84 ? -14.240 -4.409 15.476 1.00 96.88 84 GLU A O 1
ATOM 639 N N . ALA A 1 85 ? -12.503 -3.138 14.860 1.00 95.44 85 ALA A N 1
ATOM 640 C CA . ALA A 1 85 ? -11.731 -4.261 14.335 1.00 95.44 85 ALA A CA 1
ATOM 641 C C . ALA A 1 85 ? -11.414 -5.294 15.428 1.00 95.44 85 ALA A C 1
ATOM 643 O O . ALA A 1 85 ? -11.571 -6.494 15.202 1.00 95.44 85 ALA A O 1
ATOM 644 N N . ILE A 1 86 ? -11.000 -4.840 16.615 1.00 96.56 86 ILE A N 1
ATOM 645 C CA . ILE A 1 86 ? -10.683 -5.717 17.750 1.00 96.56 86 ILE A CA 1
ATOM 646 C C . ILE A 1 86 ? -11.949 -6.424 18.251 1.00 96.56 86 ILE A C 1
ATOM 648 O O . ILE A 1 86 ? -11.962 -7.651 18.369 1.00 96.56 86 ILE A O 1
ATOM 652 N N . THR A 1 87 ? -13.024 -5.676 18.495 1.00 97.69 87 THR A N 1
ATOM 653 C CA . THR A 1 87 ? -14.295 -6.211 19.004 1.00 97.69 87 THR A CA 1
ATOM 654 C C . THR A 1 87 ? -14.910 -7.212 18.033 1.00 97.69 87 THR A C 1
ATOM 656 O O . THR A 1 87 ? -15.203 -8.341 18.419 1.00 97.69 87 THR A O 1
ATOM 659 N N . SER A 1 88 ? -15.042 -6.851 16.754 1.00 97.50 88 SER A N 1
ATOM 660 C CA . SER A 1 88 ? -15.622 -7.737 15.736 1.00 97.50 88 SER A CA 1
ATOM 661 C C . SER A 1 88 ? -14.829 -9.032 15.556 1.00 97.50 88 SER A C 1
ATOM 663 O O . SER A 1 88 ? -15.426 -10.095 15.364 1.00 97.50 88 SER A O 1
ATOM 665 N N . PHE A 1 89 ? -13.498 -8.971 15.675 1.00 97.44 89 PHE A N 1
ATOM 666 C CA . PHE A 1 89 ? -12.637 -10.148 15.644 1.00 97.44 89 PHE A CA 1
ATOM 667 C C . PHE A 1 89 ? -12.904 -11.078 16.834 1.00 97.44 89 PHE A C 1
ATOM 669 O O . PHE A 1 89 ? -13.107 -12.278 16.635 1.00 97.44 89 PHE A O 1
ATOM 676 N N . VAL A 1 90 ? -12.951 -10.534 18.055 1.00 98.12 90 VAL A N 1
ATOM 677 C CA . VAL A 1 90 ? -13.243 -11.300 19.282 1.00 98.12 90 VAL A CA 1
ATOM 678 C C . VAL A 1 90 ? -14.641 -11.923 19.225 1.00 98.12 90 VAL A C 1
ATOM 680 O O . VAL A 1 90 ? -14.816 -13.094 19.564 1.00 98.12 90 VAL A O 1
ATOM 683 N N . GLU A 1 91 ? -15.622 -11.175 18.725 1.00 98.19 91 GLU A N 1
ATOM 684 C CA . GLU A 1 91 ? -17.016 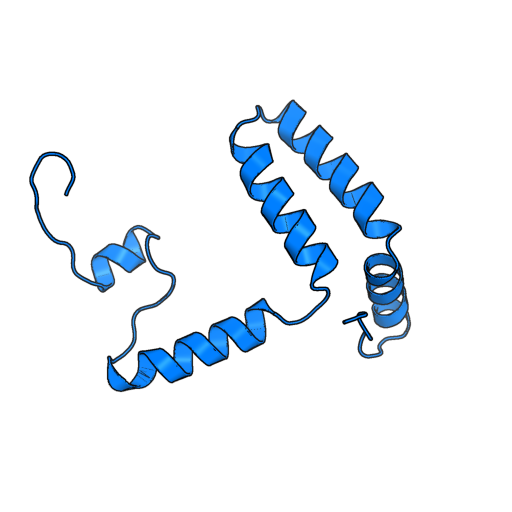-11.607 18.577 1.00 98.19 91 GLU A CA 1
ATOM 685 C C . GLU A 1 91 ? -17.261 -12.498 17.345 1.00 98.19 91 GLU A C 1
ATOM 687 O O . GLU A 1 91 ? -18.368 -13.003 17.160 1.00 98.19 91 GLU A O 1
ATOM 692 N N . LYS A 1 92 ? -16.242 -12.727 16.502 1.00 97.50 92 LYS A N 1
ATOM 693 C CA . LYS A 1 92 ? -16.323 -13.509 15.251 1.00 97.50 92 LYS A CA 1
ATOM 694 C C . LYS A 1 92 ? -17.408 -13.016 14.286 1.00 97.50 92 LYS A C 1
ATOM 696 O O . LYS A 1 92 ? -18.014 -13.808 13.559 1.00 97.50 92 LYS A O 1
ATOM 701 N N . ARG A 1 93 ? -17.637 -11.706 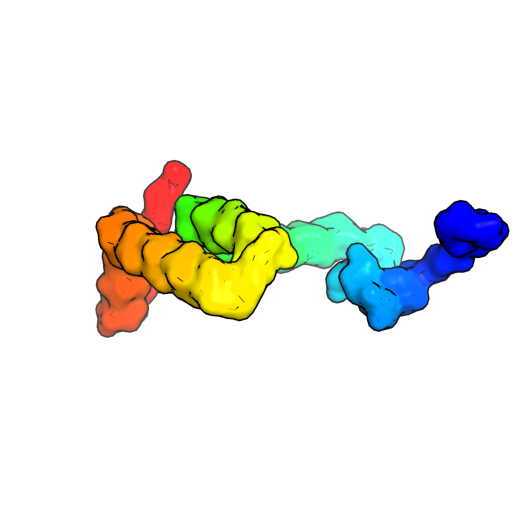14.249 1.00 97.81 93 ARG A N 1
ATOM 702 C CA . ARG A 1 93 ? -18.559 -11.051 13.312 1.00 97.81 93 ARG A CA 1
ATOM 703 C C . ARG A 1 93 ? -17.795 -10.244 12.268 1.00 97.81 93 ARG A C 1
ATOM 705 O O . ARG A 1 93 ? -16.583 -10.061 12.353 1.00 97.81 93 ARG A O 1
ATOM 712 N N . ARG A 1 94 ? -18.506 -9.767 11.246 1.00 95.75 94 ARG A N 1
ATOM 713 C CA . ARG A 1 94 ? -17.922 -8.830 10.278 1.00 95.75 94 ARG A CA 1
ATOM 714 C C . ARG A 1 94 ? -17.807 -7.439 10.921 1.00 95.75 94 ARG A C 1
ATOM 716 O O . ARG A 1 94 ? -18.760 -7.041 11.591 1.00 95.75 94 ARG A O 1
ATOM 723 N N . PRO A 1 95 ? -16.685 -6.724 10.726 1.00 95.38 95 PRO A N 1
ATOM 724 C CA . PRO A 1 95 ? -16.548 -5.352 11.193 1.00 95.38 95 PRO A CA 1
ATOM 725 C C . PRO A 1 95 ? -17.396 -4.381 10.368 1.00 95.38 95 PRO A C 1
ATOM 727 O O . PRO A 1 95 ? -17.512 -4.533 9.148 1.00 95.38 95 PRO A O 1
ATOM 730 N N . GLU A 1 96 ? -17.895 -3.346 11.029 1.00 9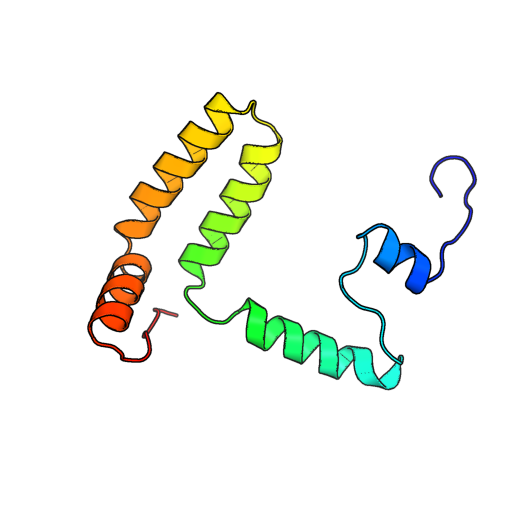4.25 96 GLU A N 1
ATOM 731 C CA . GLU A 1 96 ? -18.589 -2.203 10.440 1.00 94.25 96 GLU A CA 1
ATOM 732 C C . GLU A 1 96 ? -17.748 -0.936 10.619 1.00 94.25 96 GLU A C 1
ATOM 734 O O . GLU A 1 96 ? -17.819 -0.248 11.632 1.00 94.25 96 GLU A O 1
ATOM 739 N N . PHE A 1 97 ? -16.923 -0.624 9.621 1.00 91.88 97 PHE A N 1
ATOM 740 C CA . PHE A 1 97 ? -16.115 0.595 9.635 1.00 91.88 97 PHE A CA 1
ATOM 741 C C . PHE A 1 97 ? -16.946 1.805 9.196 1.00 91.88 97 PHE A C 1
ATOM 743 O O . PHE A 1 97 ? -17.732 1.705 8.249 1.00 91.88 97 PHE A O 1
ATOM 750 N N . GLY A 1 98 ? -16.754 2.945 9.868 1.00 72.69 98 GLY A N 1
ATOM 751 C CA . GLY A 1 98 ? -17.386 4.209 9.481 1.00 72.69 98 GLY A CA 1
ATOM 752 C C . GLY A 1 98 ? -16.955 4.647 8.074 1.00 72.69 98 GLY A C 1
ATOM 753 O O . GLY A 1 98 ? -15.841 4.346 7.641 1.00 72.69 98 GLY A O 1
ATOM 754 N N . ALA A 1 99 ? -17.858 5.315 7.346 1.00 55.12 99 ALA A N 1
ATOM 755 C CA . ALA A 1 99 ? -17.624 5.782 5.972 1.00 55.12 99 ALA A CA 1
ATOM 756 C C . ALA A 1 99 ? -16.479 6.807 5.864 1.00 55.12 99 ALA A C 1
ATOM 758 O O . ALA A 1 99 ? -16.451 7.738 6.699 1.00 55.12 99 ALA A O 1
#

Sequence (99 aa):
MLLTGDSIDAHTALDWGLINRVVPDSDVSAETRALLERATRGSRYSKGKGKQALYRHMDLDTAGAYDLATDVMAETSQSMDGQEAITSFVEKRRPEFGA